Protein AF-A0A661DAG6-F1 (afdb_monomer_lite)

Sequence (109 aa):
MREVSYNAHIKHEDGKLYNHTIFYDDAALDRNKAIRESGMLAKAKLGIHHDEDLRVAFNFPTVYQYNLWLRDNPIDTDLFFNGKTEDERIGAGRRLALKNPEYVTQIRL

Radius of gyration: 18.08 Å; chains: 1; bounding box: 37×39×44 Å

pLDDT: mean 70.17, std 18.43, range [39.31, 94.94]

Structure (mmCIF, N/CA/C/O backbone):
data_AF-A0A661DAG6-F1
#
_entry.id   AF-A0A661DAG6-F1
#
loop_
_atom_site.group_PDB
_atom_site.id
_atom_site.type_symbol
_atom_site.label_atom_id
_atom_site.label_alt_id
_atom_site.label_comp_id
_atom_site.label_asym_id
_atom_site.label_entity_id
_atom_site.label_seq_id
_atom_site.pdbx_PDB_ins_code
_atom_site.Cartn_x
_atom_site.Cartn_y
_atom_site.Cartn_z
_atom_site.occupancy
_atom_site.B_iso_or_equiv
_atom_site.auth_seq_id
_atom_site.auth_comp_id
_atom_site.auth_asym_id
_atom_site.auth_atom_id
_atom_site.pdbx_PDB_model_num
ATOM 1 N N . MET A 1 1 ? 22.819 -1.497 -28.826 1.00 39.31 1 MET A N 1
ATOM 2 C CA . MET A 1 1 ? 21.549 -1.807 -28.137 1.00 39.31 1 MET A CA 1
ATOM 3 C C . MET A 1 1 ? 21.231 -3.259 -28.456 1.00 39.31 1 MET A C 1
ATOM 5 O O . MET A 1 1 ? 21.131 -3.564 -29.634 1.00 39.31 1 MET A O 1
ATOM 9 N N . ARG A 1 2 ? 21.229 -4.168 -27.472 1.00 40.62 2 ARG A N 1
ATOM 10 C CA . ARG A 1 2 ? 20.819 -5.567 -27.691 1.00 40.62 2 ARG A CA 1
ATOM 11 C C . ARG A 1 2 ? 19.312 -5.650 -27.467 1.00 40.62 2 ARG A C 1
ATOM 13 O O . ARG A 1 2 ? 18.839 -5.156 -26.448 1.00 40.62 2 ARG A O 1
ATOM 20 N N . GLU A 1 3 ? 18.586 -6.220 -28.421 1.0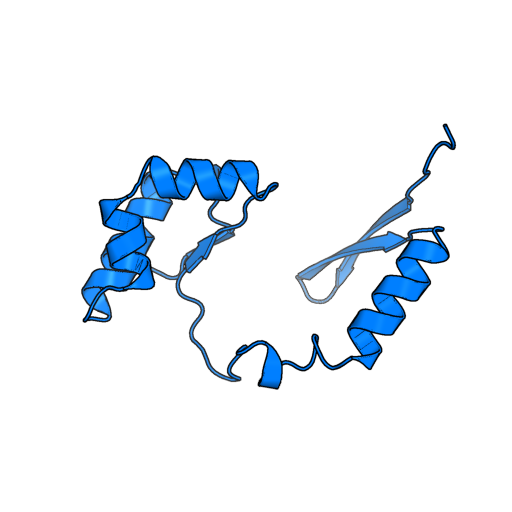0 41.88 3 GLU A N 1
ATOM 21 C CA . GLU A 1 3 ? 17.160 -6.511 -28.272 1.00 41.88 3 GLU A CA 1
ATOM 22 C C . GLU A 1 3 ? 16.977 -7.568 -27.179 1.00 41.88 3 GLU A C 1
ATOM 24 O O . GLU A 1 3 ? 17.513 -8.673 -27.268 1.00 41.88 3 GLU A O 1
ATOM 29 N N . VAL A 1 4 ? 16.252 -7.208 -26.121 1.00 42.84 4 VAL A N 1
ATOM 30 C CA . VAL A 1 4 ? 15.860 -8.140 -25.063 1.00 42.84 4 VAL A CA 1
ATOM 31 C C . VAL A 1 4 ? 14.560 -8.795 -25.512 1.00 42.84 4 VAL A C 1
ATOM 33 O O . VAL A 1 4 ? 13.508 -8.159 -25.509 1.00 42.84 4 VAL A O 1
ATOM 36 N N . SER A 1 5 ? 14.631 -10.058 -25.926 1.00 43.16 5 SER A N 1
ATOM 37 C CA . SER A 1 5 ? 13.445 -10.882 -26.156 1.00 43.16 5 SER A CA 1
ATOM 38 C C . SER A 1 5 ? 13.000 -11.498 -24.829 1.00 43.16 5 SER A C 1
ATOM 40 O O . SER A 1 5 ? 13.809 -12.068 -24.097 1.00 43.16 5 SER A O 1
ATOM 42 N N . TYR A 1 6 ? 11.716 -11.363 -24.492 1.00 45.53 6 TYR A N 1
ATOM 43 C CA . TYR A 1 6 ? 11.110 -12.051 -23.353 1.00 45.53 6 TYR A CA 1
ATOM 44 C C . TYR A 1 6 ? 9.994 -12.965 -23.854 1.00 45.53 6 TYR A C 1
ATOM 46 O O . TYR A 1 6 ? 9.166 -12.563 -24.669 1.00 45.53 6 TYR A O 1
ATOM 54 N N . ASN A 1 7 ? 9.968 -14.198 -23.350 1.00 45.28 7 ASN A N 1
ATOM 55 C CA . ASN A 1 7 ? 8.835 -15.101 -23.511 1.00 45.28 7 ASN A CA 1
ATOM 56 C C . ASN A 1 7 ? 8.022 -15.056 -22.215 1.00 45.28 7 ASN A C 1
ATOM 58 O O . ASN A 1 7 ? 8.535 -15.389 -21.143 1.00 45.28 7 ASN A O 1
ATOM 62 N N . ALA A 1 8 ? 6.774 -14.602 -22.314 1.00 47.16 8 ALA A N 1
ATOM 63 C CA . ALA A 1 8 ? 5.807 -14.644 -21.226 1.00 47.16 8 ALA A CA 1
ATOM 64 C C . ALA A 1 8 ? 4.862 -15.828 -21.456 1.00 47.16 8 ALA A C 1
ATOM 66 O O . ALA A 1 8 ? 4.142 -15.872 -22.453 1.00 47.16 8 ALA A O 1
ATOM 67 N N . HIS A 1 9 ? 4.869 -16.788 -20.536 1.00 53.06 9 HIS A N 1
ATOM 68 C CA . HIS A 1 9 ? 3.922 -17.896 -20.529 1.00 53.06 9 HIS A CA 1
ATOM 69 C C . HIS A 1 9 ? 2.917 -17.682 -19.404 1.00 53.06 9 HIS A C 1
ATOM 71 O O . HIS A 1 9 ? 3.268 -17.679 -18.223 1.00 53.06 9 HIS A O 1
ATOM 77 N N . ILE A 1 10 ? 1.652 -17.515 -19.776 1.00 49.88 10 ILE A N 1
ATOM 78 C CA . ILE A 1 10 ? 0.553 -17.438 -18.820 1.00 49.88 10 ILE A CA 1
ATOM 79 C C . ILE A 1 10 ? 0.049 -18.860 -18.576 1.00 49.88 10 ILE A C 1
ATOM 81 O O . ILE A 1 10 ? -0.426 -19.515 -19.505 1.00 49.88 10 ILE A O 1
ATOM 85 N N . LYS A 1 11 ? 0.146 -19.337 -17.332 1.00 50.62 11 LYS A N 1
ATOM 86 C CA . LYS A 1 11 ? -0.395 -20.633 -16.904 1.00 50.62 11 LYS A CA 1
ATOM 87 C C . LYS A 1 11 ? -1.481 -20.410 -15.852 1.00 50.62 11 LYS A C 1
ATOM 89 O O . LYS A 1 11 ? -1.309 -19.613 -14.934 1.00 50.62 11 LYS A O 1
ATOM 94 N N . HIS A 1 12 ? -2.588 -21.131 -15.985 1.00 42.19 12 HIS A N 1
ATOM 95 C CA . HIS A 1 12 ? -3.634 -21.201 -14.969 1.00 42.19 12 HIS A CA 1
ATOM 96 C C . HIS A 1 12 ? -3.567 -22.563 -14.279 1.00 42.19 12 HIS A C 1
ATOM 98 O O . HIS A 1 12 ? -3.591 -23.591 -14.954 1.00 42.19 12 HIS A O 1
ATOM 104 N N . GLU A 1 13 ? -3.475 -22.571 -12.952 1.00 58.97 13 GLU A N 1
ATOM 105 C CA . GLU A 1 13 ? -3.432 -23.787 -12.131 1.00 58.97 13 GLU A CA 1
ATOM 106 C C . GLU A 1 13 ? -4.123 -23.492 -10.790 1.00 58.97 13 GLU A C 1
ATOM 108 O O . GLU A 1 13 ? -3.966 -22.401 -10.246 1.00 58.97 13 GLU A O 1
ATOM 113 N N . ASP A 1 14 ? -4.963 -24.407 -10.296 1.00 53.91 14 ASP A N 1
ATOM 114 C CA . ASP A 1 14 ? -5.727 -24.265 -9.039 1.00 53.91 14 ASP A CA 1
ATOM 115 C C . ASP A 1 14 ? -6.513 -22.945 -8.881 1.00 53.91 14 ASP A C 1
ATOM 117 O O . ASP A 1 14 ? -6.600 -22.367 -7.795 1.00 53.91 14 ASP A O 1
ATOM 121 N N . GLY A 1 15 ? -7.073 -22.427 -9.981 1.00 59.41 15 GLY A N 1
ATOM 122 C CA . GLY A 1 15 ? -7.824 -21.164 -9.989 1.00 59.41 15 GLY A CA 1
ATOM 123 C C . GLY A 1 15 ? -6.959 -19.909 -9.814 1.00 59.41 15 GLY A C 1
ATOM 124 O O . GLY A 1 15 ? -7.495 -18.819 -9.623 1.00 59.41 15 GLY A O 1
ATOM 125 N N . LYS A 1 16 ? -5.631 -20.040 -9.885 1.00 43.09 16 LYS A N 1
ATOM 126 C CA . LYS A 1 16 ? -4.670 -18.938 -9.781 1.00 43.09 16 LYS A CA 1
ATOM 127 C C . LYS A 1 16 ? -3.992 -18.689 -11.130 1.00 43.09 16 LYS A C 1
ATOM 129 O O . LYS A 1 16 ? -3.711 -19.618 -11.890 1.00 43.09 16 LYS A O 1
ATOM 134 N N . LEU A 1 17 ? -3.748 -17.412 -11.422 1.00 49.88 17 LEU A N 1
ATOM 135 C CA . LEU A 1 17 ? -3.036 -16.941 -12.609 1.00 49.88 17 LEU A CA 1
ATOM 136 C C . LEU A 1 17 ? -1.541 -16.837 -12.288 1.00 49.88 17 LEU A C 1
ATOM 138 O O . LEU A 1 17 ? -1.148 -16.062 -11.416 1.00 49.88 17 LEU A O 1
ATOM 142 N N . TYR A 1 18 ? -0.711 -17.572 -13.021 1.00 39.44 18 TYR A N 1
ATOM 143 C CA . TYR A 1 18 ? 0.741 -17.512 -12.911 1.00 39.44 18 TYR A CA 1
ATOM 144 C C . TYR A 1 18 ? 1.325 -16.939 -14.200 1.00 39.44 18 TYR A C 1
ATOM 146 O O . TYR A 1 18 ? 1.143 -17.494 -15.286 1.00 39.44 18 TYR A O 1
ATOM 154 N N . ASN A 1 19 ? 2.026 -15.812 -14.082 1.00 46.47 19 ASN A N 1
ATOM 155 C CA . ASN A 1 19 ? 2.745 -15.207 -15.195 1.00 46.47 19 ASN A CA 1
ATOM 156 C C . ASN A 1 19 ? 4.225 -15.594 -15.096 1.00 46.47 19 ASN A C 1
ATOM 158 O O . ASN A 1 19 ? 4.924 -15.158 -14.182 1.00 46.47 19 ASN A O 1
ATOM 162 N N . HIS A 1 20 ? 4.681 -16.455 -16.004 1.00 43.97 20 HIS A N 1
ATOM 163 C CA . HIS A 1 20 ? 6.062 -16.916 -16.059 1.00 43.97 20 HIS A CA 1
ATOM 164 C C . HIS A 1 20 ? 6.823 -16.126 -17.120 1.00 43.97 20 HIS A C 1
ATOM 166 O O . HIS A 1 20 ? 6.661 -16.361 -18.317 1.00 43.97 20 HIS A O 1
ATOM 172 N N . THR A 1 21 ? 7.677 -15.208 -16.683 1.00 46.31 21 THR A N 1
ATOM 173 C CA . THR A 1 21 ? 8.623 -14.497 -17.547 1.00 46.31 21 THR A CA 1
ATOM 174 C C . THR A 1 21 ? 9.994 -15.158 -17.467 1.00 46.31 21 THR A C 1
ATOM 176 O O . THR A 1 21 ? 10.590 -15.249 -16.3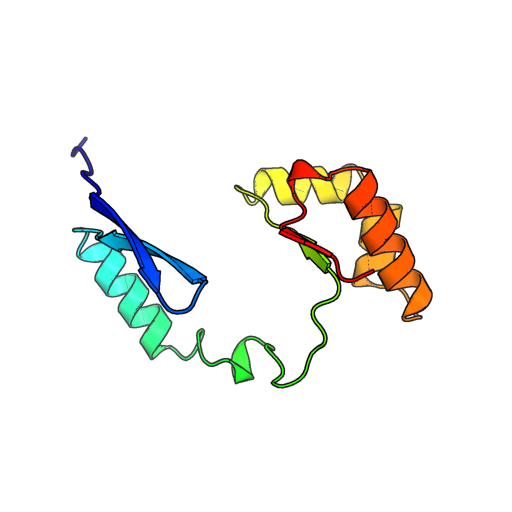94 1.00 46.31 21 THR A O 1
ATOM 179 N N . ILE A 1 22 ? 10.503 -15.626 -18.609 1.00 50.34 22 ILE A N 1
ATOM 180 C CA . ILE A 1 22 ? 11.867 -16.158 -18.724 1.00 50.34 22 ILE A CA 1
ATOM 181 C C . ILE A 1 22 ? 12.776 -15.017 -19.195 1.00 50.34 22 ILE A C 1
ATOM 183 O O . ILE A 1 22 ? 12.600 -14.506 -20.301 1.00 50.34 22 ILE A O 1
ATOM 187 N N . PHE A 1 23 ? 13.735 -14.614 -18.355 1.00 53.38 23 PHE A N 1
ATOM 188 C CA . PHE A 1 23 ? 14.761 -13.622 -18.690 1.00 53.38 23 PHE A CA 1
ATOM 189 C C . PHE A 1 23 ? 16.086 -14.328 -19.005 1.00 53.38 23 PHE A C 1
ATOM 191 O O . PHE A 1 23 ? 16.627 -15.023 -18.148 1.00 53.38 23 PHE A O 1
ATOM 198 N N . TYR A 1 24 ? 16.619 -14.125 -20.213 1.00 56.22 24 TYR A N 1
ATOM 199 C CA . TYR A 1 24 ? 17.938 -14.619 -20.641 1.00 56.22 24 TYR A CA 1
ATOM 200 C C . TYR A 1 24 ? 19.050 -13.593 -20.370 1.00 56.22 24 TYR A C 1
ATOM 202 O O . TYR A 1 24 ? 19.852 -13.287 -21.250 1.00 56.22 24 TYR A O 1
ATOM 210 N N . ASP A 1 25 ? 19.064 -13.003 -19.176 1.00 61.94 25 ASP A N 1
ATOM 211 C CA . ASP A 1 25 ? 20.102 -12.050 -18.778 1.00 61.94 25 ASP A CA 1
ATOM 212 C C . ASP A 1 25 ? 20.877 -12.615 -17.587 1.00 61.94 25 ASP A C 1
ATOM 214 O O . ASP A 1 25 ? 20.400 -12.595 -16.449 1.00 61.94 25 ASP A O 1
ATOM 218 N N . ASP A 1 26 ? 22.070 -13.143 -17.866 1.00 60.59 26 ASP A N 1
ATOM 219 C CA . ASP A 1 26 ? 22.965 -13.748 -16.876 1.00 60.59 26 ASP A CA 1
ATOM 220 C C . ASP A 1 26 ? 23.298 -12.767 -15.738 1.00 60.59 26 ASP A C 1
ATOM 222 O O . ASP A 1 26 ? 23.368 -13.160 -14.575 1.00 60.59 26 ASP A O 1
ATOM 226 N N . ALA A 1 27 ? 23.392 -11.463 -16.031 1.00 60.47 27 ALA A N 1
ATOM 227 C CA . ALA A 1 27 ? 23.657 -10.446 -15.015 1.00 60.47 27 ALA A CA 1
ATOM 228 C C . ALA A 1 27 ? 22.446 -10.207 -14.095 1.00 60.47 27 ALA A C 1
ATOM 230 O O . ALA A 1 27 ? 22.604 -9.931 -12.900 1.00 60.47 27 ALA A O 1
ATOM 231 N N . ALA A 1 28 ? 21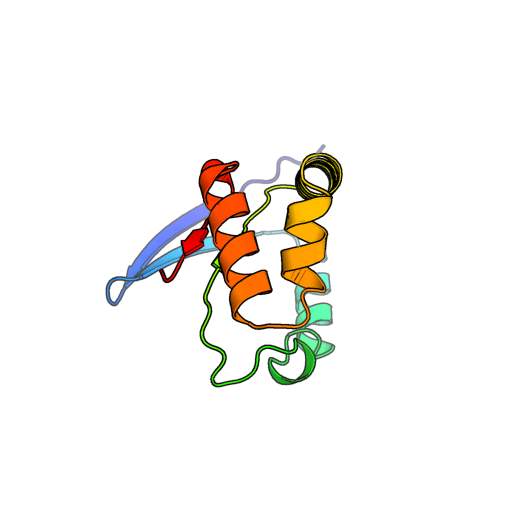.226 -10.317 -14.628 1.00 57.91 28 ALA A N 1
ATOM 232 C CA . ALA A 1 28 ? 20.005 -10.253 -13.830 1.00 57.91 28 ALA A CA 1
ATOM 233 C C . ALA A 1 28 ? 19.812 -11.534 -13.003 1.00 57.91 28 ALA A C 1
ATOM 235 O O . ALA A 1 28 ? 19.404 -11.461 -11.844 1.00 57.91 28 ALA A O 1
ATOM 236 N N . LEU A 1 29 ? 20.157 -12.695 -13.566 1.00 64.12 29 LEU A N 1
ATOM 237 C CA . LEU A 1 29 ? 20.178 -13.983 -12.870 1.00 64.12 29 LEU A CA 1
ATOM 238 C C . LEU A 1 29 ? 21.148 -13.975 -11.685 1.00 64.12 29 LEU A C 1
ATOM 240 O O . LEU A 1 29 ? 20.746 -14.359 -10.587 1.00 64.12 29 LEU A O 1
ATOM 244 N N . ASP A 1 30 ? 22.366 -13.463 -11.865 1.00 71.38 30 ASP A N 1
ATOM 245 C CA . ASP A 1 30 ? 23.358 -13.356 -10.791 1.00 71.38 30 ASP A CA 1
ATOM 246 C C . ASP A 1 30 ? 22.911 -12.402 -9.679 1.00 71.38 30 ASP A C 1
ATOM 248 O O . ASP A 1 30 ? 23.032 -12.725 -8.495 1.00 71.38 30 ASP A O 1
ATOM 252 N N . ARG A 1 31 ? 22.302 -11.259 -10.022 1.00 65.62 31 ARG A N 1
ATOM 253 C CA . ARG A 1 31 ? 21.706 -10.364 -9.014 1.00 65.62 31 ARG A CA 1
ATOM 254 C C . ARG A 1 31 ? 20.544 -11.020 -8.279 1.00 65.62 31 ARG A C 1
ATOM 256 O O . ARG A 1 31 ? 20.468 -10.918 -7.059 1.00 65.62 31 ARG A O 1
ATOM 263 N N . ASN A 1 32 ? 19.653 -11.709 -8.987 1.00 64.62 32 ASN A N 1
ATOM 264 C CA . ASN A 1 32 ? 18.523 -12.408 -8.374 1.00 64.62 32 ASN A CA 1
ATOM 265 C C . ASN A 1 32 ? 18.995 -13.534 -7.451 1.00 64.62 32 ASN A C 1
ATOM 267 O O . ASN A 1 32 ? 18.429 -13.736 -6.374 1.00 64.62 32 ASN A O 1
ATOM 271 N N . LYS A 1 33 ? 20.058 -14.239 -7.842 1.00 71.25 33 LYS A N 1
ATOM 272 C CA . LYS A 1 33 ? 20.711 -15.256 -7.023 1.00 71.25 33 LYS A CA 1
ATOM 273 C C . LYS A 1 33 ? 21.337 -14.637 -5.774 1.00 71.25 33 LYS A C 1
ATOM 275 O O . LYS A 1 33 ? 21.035 -15.103 -4.680 1.00 71.25 33 LYS A O 1
ATOM 280 N N . ALA A 1 34 ? 22.066 -13.529 -5.906 1.00 72.69 34 ALA A N 1
ATOM 281 C CA . ALA A 1 34 ? 22.613 -12.785 -4.771 1.00 72.69 34 ALA A CA 1
ATOM 282 C C . ALA A 1 34 ? 21.516 -12.278 -3.813 1.00 72.69 34 ALA A C 1
ATOM 284 O O . ALA A 1 34 ? 21.641 -12.409 -2.597 1.00 72.69 34 ALA A O 1
ATOM 285 N N . ILE A 1 35 ? 20.395 -11.764 -4.333 1.00 63.44 35 ILE A N 1
ATOM 286 C CA . ILE A 1 35 ? 19.236 -11.337 -3.530 1.00 63.44 35 ILE A CA 1
ATOM 287 C C . ILE A 1 35 ? 18.613 -12.530 -2.794 1.00 63.44 35 ILE A C 1
ATOM 289 O O . ILE A 1 35 ? 18.302 -12.434 -1.605 1.00 63.44 35 ILE A O 1
ATOM 293 N N . ARG A 1 36 ? 18.467 -13.677 -3.461 1.00 62.62 36 ARG A N 1
ATOM 294 C CA . ARG A 1 36 ? 17.943 -14.905 -2.851 1.00 62.62 36 ARG A CA 1
ATOM 295 C C . ARG A 1 36 ? 18.866 -15.437 -1.753 1.00 62.62 36 ARG A C 1
ATOM 297 O O . ARG A 1 36 ? 18.384 -15.786 -0.679 1.00 62.62 36 ARG A O 1
ATOM 304 N N . GLU A 1 37 ? 20.170 -15.462 -2.006 1.00 73.38 37 GLU A N 1
ATOM 305 C CA . GLU A 1 37 ? 21.198 -15.934 -1.070 1.00 73.38 37 GLU A CA 1
ATOM 306 C C . GLU A 1 37 ? 21.409 -14.974 0.109 1.00 73.38 37 GLU A C 1
ATOM 308 O O . GLU A 1 37 ? 21.687 -15.420 1.218 1.00 73.38 37 GLU A O 1
ATOM 313 N N . SER A 1 38 ? 21.181 -13.669 -0.076 1.00 70.06 38 SER A N 1
ATOM 314 C CA . SER A 1 38 ? 21.289 -12.668 0.998 1.00 70.06 38 SER A CA 1
ATOM 315 C C . SER A 1 38 ? 20.260 -12.845 2.128 1.00 70.06 38 SER A C 1
ATOM 317 O O . SER A 1 38 ? 20.338 -12.189 3.171 1.00 70.06 38 SER A O 1
ATOM 319 N N . GLY A 1 39 ? 19.250 -13.700 1.929 1.00 57.03 39 GLY A N 1
ATOM 320 C CA . GLY A 1 39 ? 18.132 -13.847 2.855 1.00 57.03 39 GLY A CA 1
ATOM 321 C C . GLY A 1 39 ? 17.228 -12.613 2.901 1.00 57.03 39 GLY A C 1
ATOM 322 O O . GLY A 1 39 ? 16.352 -12.544 3.756 1.00 57.03 39 GLY A O 1
ATOM 323 N N . MET A 1 40 ? 17.400 -11.655 1.986 1.00 59.38 40 MET A N 1
ATOM 324 C CA . MET A 1 40 ? 16.514 -10.501 1.831 1.00 59.38 40 MET A CA 1
ATOM 325 C C . MET A 1 40 ? 15.093 -10.931 1.444 1.00 59.38 40 MET A C 1
ATOM 327 O O . MET A 1 40 ? 14.147 -10.247 1.793 1.00 59.38 40 MET A O 1
ATOM 331 N N . LEU A 1 41 ? 14.926 -12.096 0.804 1.00 55.31 41 LEU A N 1
ATOM 332 C CA . LEU A 1 41 ? 13.620 -12.715 0.535 1.00 55.31 41 LEU A CA 1
ATOM 333 C C . LEU A 1 41 ? 13.113 -13.626 1.668 1.00 55.31 41 LEU A C 1
ATOM 335 O O . LEU A 1 41 ? 12.064 -14.258 1.533 1.00 55.31 41 LEU A O 1
ATOM 339 N N . ALA A 1 42 ? 13.846 -13.741 2.780 1.00 52.19 42 ALA A N 1
ATOM 340 C CA . ALA A 1 42 ? 13.358 -14.482 3.933 1.00 52.19 42 ALA A CA 1
ATOM 341 C C . ALA A 1 42 ? 12.145 -13.737 4.501 1.00 52.19 42 ALA A C 1
ATOM 343 O O . ALA A 1 42 ? 12.277 -12.618 4.991 1.00 52.19 42 ALA A O 1
ATOM 344 N N . LYS A 1 43 ? 10.966 -14.367 4.451 1.00 49.41 43 LYS A N 1
ATOM 345 C CA . LYS A 1 43 ? 9.686 -13.784 4.896 1.00 49.41 43 LYS A CA 1
ATOM 346 C C . LYS A 1 43 ? 9.766 -13.132 6.282 1.00 49.41 43 LYS A C 1
ATOM 348 O O . LYS A 1 43 ? 9.240 -12.043 6.474 1.00 49.41 43 LYS A O 1
ATOM 353 N N . ALA A 1 44 ? 10.518 -13.751 7.197 1.00 46.50 44 ALA A N 1
ATOM 354 C CA . ALA A 1 44 ? 10.772 -13.239 8.544 1.00 46.50 44 ALA A CA 1
ATOM 355 C C . ALA A 1 44 ? 11.563 -11.913 8.579 1.00 46.50 44 ALA A C 1
ATOM 357 O O . ALA A 1 44 ? 11.372 -11.122 9.494 1.00 46.50 44 ALA A O 1
ATOM 358 N N . LYS A 1 45 ? 12.442 -11.655 7.598 1.00 45.66 45 LYS A N 1
ATOM 359 C CA . LYS A 1 45 ? 13.189 -10.390 7.450 1.00 45.66 45 LYS A CA 1
ATOM 360 C C . LYS A 1 45 ? 12.438 -9.343 6.627 1.00 45.66 45 LYS A C 1
ATOM 362 O O . LYS A 1 45 ? 12.701 -8.158 6.785 1.00 45.66 45 LYS A O 1
ATOM 367 N N . LEU A 1 46 ? 11.515 -9.774 5.768 1.00 48.06 46 LEU A N 1
ATOM 368 C CA . LEU A 1 46 ? 10.645 -8.892 4.985 1.00 48.06 46 LEU A CA 1
ATOM 369 C C . LEU A 1 46 ? 9.476 -8.312 5.795 1.00 48.06 46 LEU A C 1
ATOM 371 O O . LEU A 1 46 ? 8.677 -7.574 5.230 1.00 48.06 46 LEU A O 1
ATOM 375 N N . GLY A 1 47 ? 9.339 -8.667 7.078 1.00 48.78 47 GLY A N 1
ATOM 376 C CA . GLY A 1 47 ? 8.178 -8.270 7.878 1.00 48.78 47 GLY A CA 1
ATOM 377 C C . GLY A 1 47 ? 6.866 -8.833 7.329 1.00 48.78 47 GLY A C 1
ATOM 378 O O . GLY A 1 47 ? 5.806 -8.302 7.618 1.00 48.78 47 GLY A O 1
ATOM 379 N N . ILE A 1 48 ? 6.914 -9.896 6.516 1.00 48.44 48 ILE A N 1
ATOM 380 C CA . ILE A 1 48 ? 5.702 -10.573 6.049 1.00 48.44 48 ILE A CA 1
ATOM 381 C C . ILE A 1 48 ? 5.327 -11.551 7.157 1.00 48.44 48 ILE A C 1
ATOM 383 O O . ILE A 1 48 ? 5.758 -12.709 7.177 1.00 48.44 48 ILE A O 1
ATOM 387 N N . HIS A 1 49 ? 4.616 -11.016 8.144 1.00 50.44 49 HIS A N 1
ATOM 388 C CA . HIS A 1 49 ? 4.135 -11.737 9.309 1.00 50.44 49 HIS A CA 1
ATOM 389 C C . HIS A 1 49 ? 3.128 -12.814 8.868 1.00 50.44 49 HIS A C 1
ATOM 391 O O . HIS A 1 49 ? 2.306 -12.597 7.981 1.00 50.44 49 HIS A O 1
ATOM 397 N N . HIS A 1 50 ? 3.232 -14.010 9.454 1.00 44.88 50 HIS A N 1
ATOM 398 C CA . HIS A 1 50 ? 2.582 -15.233 8.961 1.00 44.88 50 HIS A CA 1
ATOM 399 C C . HIS A 1 50 ? 1.036 -15.217 8.991 1.00 44.88 50 HIS A C 1
ATOM 401 O O . HIS A 1 50 ? 0.443 -16.078 8.348 1.00 44.88 50 HIS A O 1
ATOM 407 N N . ASP A 1 51 ? 0.416 -14.227 9.648 1.00 52.12 51 ASP A N 1
ATOM 408 C CA . ASP A 1 51 ? -1.036 -14.111 9.865 1.00 52.12 51 ASP A CA 1
ATOM 409 C C . ASP A 1 51 ? -1.571 -12.670 9.702 1.00 52.12 51 ASP A C 1
ATOM 411 O O . ASP A 1 51 ? -2.631 -12.330 10.230 1.00 52.12 51 ASP A O 1
ATOM 415 N N . GLU A 1 52 ? -0.853 -11.779 9.009 1.00 51.50 52 GLU A N 1
ATOM 416 C CA . GLU A 1 52 ? -1.366 -10.421 8.797 1.00 51.50 52 GLU A CA 1
ATOM 417 C C . GLU A 1 52 ? -2.545 -10.410 7.817 1.00 51.50 52 GLU A C 1
ATOM 419 O O . GLU A 1 52 ? -2.446 -10.824 6.659 1.00 51.50 52 GLU A O 1
ATOM 424 N N . ASP A 1 53 ? -3.684 -9.912 8.300 1.00 59.53 53 ASP A N 1
ATOM 425 C CA . ASP A 1 53 ? -4.863 -9.645 7.486 1.00 59.53 53 ASP A CA 1
ATOM 426 C C . ASP A 1 53 ? -4.533 -8.519 6.498 1.00 59.53 53 ASP A C 1
ATOM 428 O O . ASP A 1 53 ? -4.461 -7.343 6.860 1.00 59.53 53 ASP A O 1
ATOM 432 N N . LEU A 1 54 ? -4.276 -8.885 5.240 1.00 66.25 54 LEU A N 1
ATOM 433 C CA . LEU A 1 54 ? -3.988 -7.932 4.174 1.00 66.25 54 LEU A CA 1
ATOM 434 C C . LEU A 1 54 ? -5.259 -7.135 3.841 1.00 66.25 54 LEU A C 1
ATOM 436 O O . LEU A 1 54 ? -6.108 -7.576 3.060 1.00 66.25 54 LEU A O 1
ATOM 440 N N . ARG A 1 55 ? -5.386 -5.949 4.442 1.00 69.81 55 ARG A N 1
ATOM 441 C CA . ARG A 1 55 ? -6.599 -5.122 4.324 1.00 69.81 55 ARG A CA 1
ATOM 442 C C . ARG A 1 55 ? -6.619 -4.255 3.076 1.00 69.81 55 ARG A C 1
ATOM 444 O O . ARG A 1 55 ? -7.673 -4.089 2.467 1.00 69.81 55 ARG A O 1
ATOM 451 N N . VAL A 1 56 ? -5.467 -3.718 2.677 1.00 75.06 56 VAL A N 1
ATOM 452 C CA . VAL A 1 56 ? -5.327 -2.883 1.478 1.00 75.06 56 VAL A CA 1
ATOM 453 C C . VAL A 1 56 ? -3.961 -3.125 0.842 1.00 75.06 56 VAL A C 1
ATOM 455 O O . VAL A 1 56 ? -2.949 -3.115 1.538 1.00 75.06 56 VAL A O 1
ATOM 458 N N . ALA A 1 57 ? -3.931 -3.309 -0.477 1.00 83.12 57 ALA A N 1
ATOM 459 C CA . ALA A 1 57 ? -2.705 -3.405 -1.259 1.00 83.12 57 ALA A CA 1
ATOM 460 C C . ALA A 1 57 ? -2.730 -2.413 -2.423 1.00 83.12 57 ALA A C 1
ATOM 462 O O . ALA A 1 57 ? -3.609 -2.474 -3.291 1.00 83.12 57 ALA A O 1
ATOM 463 N N . PHE A 1 58 ? -1.732 -1.530 -2.455 1.00 84.25 58 PHE A N 1
ATOM 464 C CA . PHE A 1 58 ? -1.505 -0.599 -3.553 1.00 84.25 58 PHE A CA 1
ATOM 465 C C . PHE A 1 58 ? -0.326 -1.066 -4.406 1.00 84.25 58 PHE A C 1
ATOM 467 O O . PHE A 1 58 ? 0.716 -1.452 -3.878 1.00 84.25 58 PHE A O 1
ATOM 474 N N . ASN A 1 59 ? -0.484 -1.019 -5.722 1.00 87.81 59 ASN A N 1
ATOM 475 C CA . ASN A 1 59 ? 0.537 -1.361 -6.693 1.00 87.81 59 ASN A CA 1
ATOM 476 C C . ASN A 1 59 ? 0.817 -0.158 -7.590 1.00 87.81 59 ASN A C 1
ATOM 478 O O . ASN A 1 59 ? -0.075 0.341 -8.275 1.00 87.81 59 ASN A O 1
ATOM 482 N N . PHE A 1 60 ? 2.075 0.272 -7.606 1.00 86.94 60 PHE A N 1
ATOM 483 C CA . PHE A 1 60 ? 2.542 1.390 -8.414 1.00 86.94 60 PHE A CA 1
ATOM 484 C C . PHE A 1 60 ? 3.555 0.879 -9.442 1.00 86.94 60 PHE A C 1
ATOM 486 O O . PHE A 1 60 ? 4.537 0.246 -9.050 1.00 86.94 60 PHE A O 1
ATOM 493 N N . PRO A 1 61 ? 3.382 1.179 -10.743 1.00 84.19 61 PRO A N 1
ATOM 494 C CA . PRO A 1 61 ? 4.319 0.733 -11.776 1.00 84.19 61 PRO A CA 1
ATOM 495 C C . PRO A 1 61 ? 5.735 1.298 -11.608 1.00 84.19 61 PRO A C 1
ATOM 497 O O . PRO A 1 61 ? 6.708 0.679 -12.034 1.00 84.19 61 PRO A O 1
ATOM 500 N N . THR A 1 62 ? 5.863 2.485 -11.007 1.00 87.94 62 THR A N 1
ATOM 501 C CA . THR A 1 62 ? 7.151 3.149 -10.782 1.00 87.94 62 THR A CA 1
ATOM 502 C C . THR A 1 62 ? 7.210 3.833 -9.418 1.00 87.94 62 THR A C 1
ATOM 504 O O . THR A 1 62 ? 6.204 4.316 -8.895 1.00 87.94 62 THR A O 1
ATOM 507 N N . VAL A 1 63 ? 8.426 3.971 -8.877 1.00 85.94 63 VAL A N 1
ATOM 508 C CA . VAL A 1 63 ? 8.691 4.741 -7.645 1.00 85.94 63 VAL A CA 1
ATOM 509 C C . VAL A 1 63 ? 8.294 6.214 -7.805 1.00 85.94 63 VAL A C 1
ATOM 511 O O . VAL A 1 63 ? 7.854 6.853 -6.854 1.00 85.94 63 VAL A O 1
ATOM 514 N N . TYR A 1 64 ? 8.405 6.758 -9.019 1.00 87.62 64 TYR A N 1
ATOM 515 C CA . TYR A 1 64 ? 7.985 8.125 -9.311 1.00 87.62 64 TYR A CA 1
ATOM 516 C C . TYR A 1 64 ? 6.477 8.319 -9.102 1.00 87.62 64 TYR A C 1
ATOM 518 O O . TYR A 1 64 ? 6.078 9.257 -8.416 1.00 87.62 64 TYR A O 1
ATOM 526 N N . GLN A 1 65 ? 5.648 7.408 -9.623 1.00 86.25 65 GLN A N 1
ATOM 527 C CA . GLN A 1 65 ? 4.193 7.453 -9.428 1.00 86.25 65 GLN A CA 1
ATOM 528 C C . GLN A 1 65 ? 3.804 7.284 -7.959 1.00 86.25 65 GLN A C 1
ATOM 530 O O . GLN A 1 65 ? 2.927 7.998 -7.487 1.00 86.25 65 GLN A O 1
ATOM 535 N N . TYR A 1 66 ? 4.499 6.413 -7.222 1.00 89.88 66 TYR A N 1
ATOM 536 C CA . TYR A 1 66 ? 4.313 6.290 -5.776 1.00 89.88 66 TYR A CA 1
ATOM 537 C C . TYR A 1 66 ? 4.591 7.615 -5.045 1.00 89.88 66 TYR A C 1
ATOM 539 O O . TYR A 1 66 ? 3.775 8.073 -4.249 1.00 89.88 66 TYR A O 1
ATOM 547 N N . ASN A 1 67 ? 5.704 8.282 -5.360 1.00 91.00 67 ASN A N 1
ATOM 548 C CA . ASN A 1 67 ? 6.059 9.556 -4.730 1.00 91.00 67 ASN A CA 1
ATOM 549 C C . ASN A 1 67 ? 5.095 10.694 -5.096 1.00 91.00 67 ASN A C 1
ATOM 551 O O . ASN A 1 67 ? 4.791 11.531 -4.246 1.00 91.00 67 ASN A O 1
ATOM 555 N N . LEU A 1 68 ? 4.605 10.732 -6.340 1.00 92.25 68 LEU A N 1
ATOM 556 C CA . LEU A 1 68 ? 3.545 11.662 -6.738 1.00 92.25 68 LEU A CA 1
ATOM 557 C C . LEU A 1 68 ? 2.271 11.406 -5.934 1.00 92.25 68 LEU A C 1
ATOM 559 O O . LEU A 1 68 ? 1.729 12.330 -5.340 1.00 92.25 68 LEU A O 1
ATOM 563 N N . TRP A 1 69 ? 1.848 10.146 -5.841 1.00 93.12 69 TRP A N 1
ATOM 564 C CA . TRP A 1 69 ? 0.662 9.752 -5.091 1.00 93.12 69 TRP A CA 1
ATOM 565 C C . TRP A 1 69 ? 0.741 10.131 -3.604 1.00 93.12 69 TRP A C 1
ATOM 567 O O . TRP A 1 69 ? -0.236 10.660 -3.067 1.00 93.12 69 TRP A O 1
ATOM 577 N N . LEU A 1 70 ? 1.904 9.939 -2.963 1.00 92.81 70 LEU A N 1
ATOM 578 C CA . LEU A 1 70 ? 2.162 10.390 -1.589 1.00 92.81 70 LEU A CA 1
ATOM 579 C C . LEU A 1 70 ? 1.990 11.904 -1.443 1.00 92.81 70 LEU A C 1
ATOM 581 O O . LEU A 1 70 ? 1.297 12.378 -0.543 1.00 92.81 70 LEU A O 1
ATOM 585 N N . ARG A 1 71 ? 2.609 12.666 -2.350 1.00 94.12 71 ARG A N 1
ATOM 586 C CA . ARG A 1 71 ? 2.578 14.132 -2.334 1.00 94.12 71 ARG A CA 1
ATOM 587 C C . ARG A 1 71 ? 1.179 14.686 -2.589 1.00 94.12 71 ARG A C 1
ATOM 589 O O . ARG A 1 71 ? 0.814 15.693 -1.990 1.00 94.12 71 ARG A O 1
ATOM 596 N N . ASP A 1 72 ? 0.419 14.048 -3.471 1.00 94.62 72 ASP A N 1
ATOM 597 C CA . ASP A 1 72 ? -0.904 14.512 -3.883 1.00 94.62 72 ASP A CA 1
ATOM 598 C C . ASP A 1 72 ? -1.996 14.106 -2.862 1.00 94.62 72 ASP A C 1
ATOM 600 O O . ASP A 1 72 ? -3.070 14.707 -2.825 1.00 94.62 72 ASP A O 1
ATOM 604 N N . ASN A 1 73 ? -1.711 13.146 -1.967 1.00 93.81 73 ASN A N 1
ATOM 605 C CA . ASN A 1 73 ? -2.613 12.691 -0.899 1.00 93.81 73 ASN A CA 1
ATOM 606 C C . ASN A 1 73 ? -1.967 12.759 0.506 1.00 93.81 73 ASN A C 1
ATOM 608 O O . ASN A 1 73 ? -1.967 11.759 1.229 1.00 93.81 73 ASN A O 1
ATOM 612 N N . PRO A 1 74 ? -1.435 13.911 0.953 1.00 94.25 74 PRO A N 1
ATOM 613 C CA . PRO A 1 74 ? -0.543 13.963 2.114 1.00 94.25 74 PRO A CA 1
ATOM 614 C C . PRO A 1 74 ? -1.242 13.616 3.437 1.00 94.25 74 PRO A C 1
ATOM 616 O O . PRO A 1 74 ? -0.669 12.930 4.272 1.00 94.25 74 PRO A O 1
ATOM 619 N N . ILE A 1 75 ? -2.500 14.036 3.619 1.00 94.94 75 ILE A N 1
ATOM 620 C CA . ILE A 1 75 ? -3.266 13.768 4.851 1.00 94.94 75 ILE A CA 1
ATOM 621 C C . ILE A 1 75 ? -3.632 12.286 4.953 1.00 94.94 75 ILE A C 1
ATOM 623 O O . ILE A 1 75 ? -3.490 11.671 6.005 1.00 94.94 75 ILE A O 1
ATOM 627 N N . ASP A 1 76 ? -4.130 11.708 3.860 1.00 93.31 76 ASP A N 1
ATOM 628 C CA . ASP A 1 76 ? -4.587 10.322 3.878 1.00 93.31 76 ASP A CA 1
ATOM 629 C C . ASP A 1 76 ? -3.413 9.345 3.925 1.00 93.31 76 ASP A C 1
ATOM 631 O O . ASP A 1 76 ? -3.516 8.310 4.572 1.00 93.31 76 ASP A O 1
ATOM 635 N N . THR A 1 77 ? -2.286 9.666 3.289 1.00 92.62 77 THR A N 1
ATOM 636 C CA . THR A 1 77 ? -1.088 8.822 3.369 1.00 92.62 77 THR A CA 1
ATOM 637 C C . THR A 1 77 ? -0.444 8.896 4.748 1.00 92.62 77 THR A C 1
ATOM 639 O O . THR A 1 77 ? -0.106 7.849 5.296 1.00 92.62 77 THR A O 1
ATOM 642 N N . ASP A 1 78 ? -0.384 10.076 5.373 1.00 93.19 78 ASP A N 1
ATOM 643 C CA . ASP A 1 78 ? 0.044 10.197 6.770 1.00 93.19 78 ASP A CA 1
ATOM 644 C C . ASP A 1 78 ? -0.865 9.395 7.712 1.00 93.19 78 ASP A C 1
ATOM 646 O O . ASP A 1 78 ? -0.380 8.573 8.484 1.00 93.19 78 ASP A O 1
ATOM 650 N N . LEU A 1 79 ? -2.189 9.525 7.589 1.00 91.94 79 LEU A N 1
ATOM 651 C CA . LEU A 1 79 ? -3.126 8.735 8.395 1.00 91.94 79 LEU A CA 1
ATOM 652 C C . LEU A 1 79 ? -3.020 7.229 8.131 1.00 91.94 79 LEU A C 1
ATOM 654 O O . LEU A 1 79 ? -3.177 6.446 9.062 1.00 91.94 79 LEU A O 1
ATOM 658 N N . PHE A 1 80 ? -2.760 6.807 6.892 1.00 89.56 80 PHE A N 1
ATOM 659 C CA . PHE A 1 80 ? -2.630 5.393 6.537 1.00 89.56 80 PHE A CA 1
ATOM 660 C C . PHE A 1 80 ? -1.384 4.751 7.162 1.00 89.56 80 PHE A C 1
ATOM 662 O O . PHE A 1 80 ? -1.474 3.647 7.700 1.00 89.56 80 PHE A O 1
ATOM 669 N N . PHE A 1 81 ? -0.241 5.444 7.136 1.00 87.25 81 PHE A N 1
ATOM 670 C CA . PHE A 1 81 ? 1.024 4.913 7.657 1.00 87.25 81 PHE A CA 1
ATOM 671 C C . PHE A 1 81 ? 1.239 5.194 9.151 1.00 87.25 81 PHE A C 1
ATOM 673 O O . PHE A 1 81 ? 1.764 4.338 9.861 1.00 87.25 81 PHE A O 1
ATOM 680 N N . ASN A 1 82 ? 0.806 6.360 9.637 1.00 89.56 82 ASN A N 1
ATOM 681 C CA . ASN A 1 82 ? 1.114 6.880 10.974 1.00 89.56 82 ASN A CA 1
ATOM 682 C C . ASN A 1 82 ? -0.123 7.061 11.876 1.00 89.56 82 ASN A C 1
ATOM 684 O O . ASN A 1 82 ? 0.014 7.535 13.007 1.00 89.56 82 ASN A O 1
ATOM 688 N N . GLY A 1 83 ? -1.326 6.704 11.409 1.00 87.75 83 GLY A N 1
ATOM 689 C CA . GLY A 1 83 ? -2.553 6.769 12.209 1.00 87.75 83 GLY A CA 1
ATOM 690 C C . GLY A 1 83 ? -2.425 5.998 13.527 1.00 87.75 83 GLY A C 1
ATOM 691 O O . GLY A 1 83 ? -1.837 4.914 13.577 1.00 87.75 83 GLY A O 1
ATOM 692 N N . LYS A 1 84 ? -2.970 6.560 14.611 1.00 87.75 84 LYS A N 1
ATOM 693 C CA . LYS A 1 84 ? -2.815 6.014 15.971 1.00 87.75 84 LYS A CA 1
ATOM 694 C C . LYS A 1 84 ? -3.737 4.832 16.217 1.00 87.75 84 LYS A C 1
ATOM 696 O O . LYS A 1 84 ? -3.425 3.959 17.024 1.00 87.75 84 LYS A O 1
ATOM 701 N N . THR A 1 85 ? -4.878 4.829 15.541 1.00 87.31 85 THR A N 1
ATOM 702 C CA . THR A 1 85 ? -5.884 3.778 15.637 1.00 87.31 85 THR A CA 1
ATOM 703 C C . THR A 1 85 ? -5.983 2.989 14.340 1.00 87.31 85 THR A C 1
ATOM 705 O O . THR A 1 85 ? -5.608 3.432 13.252 1.00 87.31 85 THR A O 1
ATOM 708 N N . GLU A 1 86 ? -6.497 1.774 14.457 1.00 82.81 86 GLU A N 1
ATOM 709 C CA . GLU A 1 86 ? -6.786 0.923 13.311 1.00 82.81 86 GLU A CA 1
ATOM 710 C C . GLU A 1 86 ? -7.869 1.528 12.405 1.00 82.81 86 GLU A C 1
ATOM 712 O O . GLU A 1 86 ? -7.698 1.548 11.187 1.00 82.81 86 GLU A O 1
ATOM 717 N N . ASP A 1 87 ? -8.911 2.118 12.993 1.00 85.75 87 ASP A N 1
ATOM 718 C CA . ASP A 1 87 ? -10.001 2.771 12.262 1.00 85.75 87 ASP A CA 1
ATOM 719 C C . ASP A 1 87 ? -9.521 3.968 11.432 1.00 85.75 87 ASP A C 1
ATOM 721 O O . ASP A 1 87 ? -9.951 4.142 10.290 1.00 85.75 87 ASP A O 1
ATOM 725 N N . GLU A 1 88 ? -8.592 4.772 11.960 1.00 86.75 88 GLU A N 1
ATOM 726 C CA . GLU A 1 88 ? -7.969 5.872 11.214 1.00 86.75 88 GLU A CA 1
ATOM 727 C C . GLU A 1 88 ? -7.210 5.355 9.991 1.00 86.75 88 GLU A C 1
ATOM 729 O O . GLU A 1 88 ? -7.416 5.857 8.880 1.00 86.75 88 GLU A O 1
ATOM 734 N N . ARG A 1 89 ? -6.378 4.322 10.182 1.00 86.88 89 ARG A N 1
ATOM 735 C CA . ARG A 1 89 ? -5.568 3.728 9.110 1.00 86.88 89 ARG A CA 1
ATOM 736 C C . ARG A 1 89 ? -6.445 3.082 8.041 1.00 86.88 89 ARG A C 1
ATOM 738 O O . ARG A 1 89 ? -6.244 3.320 6.852 1.00 86.88 89 ARG A O 1
ATOM 745 N N . ILE A 1 90 ? -7.472 2.328 8.431 1.00 85.56 90 ILE A N 1
ATOM 746 C CA . ILE A 1 90 ? -8.404 1.684 7.490 1.00 85.56 90 ILE A CA 1
ATOM 747 C C . ILE A 1 90 ? -9.264 2.716 6.775 1.00 85.56 90 ILE A C 1
ATOM 749 O O . ILE A 1 90 ? -9.437 2.641 5.558 1.00 85.56 90 ILE A O 1
ATOM 753 N N . GLY A 1 91 ? -9.789 3.699 7.505 1.00 88.94 91 GLY A N 1
ATOM 754 C CA . GLY A 1 91 ? -10.552 4.797 6.926 1.00 88.94 91 GLY A CA 1
ATOM 755 C C . GLY A 1 91 ? -9.735 5.554 5.879 1.00 88.94 91 GLY A C 1
ATOM 756 O O . GLY A 1 91 ? -10.245 5.843 4.797 1.00 88.94 91 GLY A O 1
ATOM 757 N N . ALA A 1 92 ? -8.458 5.817 6.163 1.00 90.50 92 ALA A N 1
ATOM 758 C CA . ALA A 1 92 ? -7.533 6.425 5.214 1.00 90.50 92 ALA A CA 1
ATOM 759 C C . ALA A 1 92 ? -7.264 5.527 4.000 1.00 90.50 92 ALA A C 1
ATOM 761 O O . ALA A 1 92 ? -7.405 5.984 2.867 1.00 90.50 92 ALA A O 1
ATOM 762 N N . GLY A 1 93 ? -6.993 4.236 4.213 1.00 88.94 93 GLY A N 1
ATOM 763 C CA . GLY A 1 93 ? -6.810 3.260 3.135 1.00 88.94 93 GLY A CA 1
ATOM 764 C C . GLY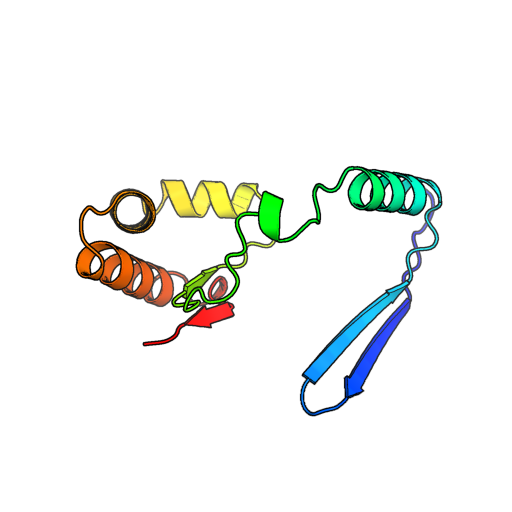 A 1 93 ? -8.018 3.182 2.195 1.00 88.94 93 GLY A C 1
ATOM 765 O O . GLY A 1 93 ? -7.856 3.187 0.977 1.00 88.94 93 GLY A O 1
ATOM 766 N N . ARG A 1 94 ? -9.241 3.218 2.742 1.00 86.75 94 ARG A N 1
ATOM 767 C CA . ARG A 1 94 ? -10.489 3.269 1.961 1.00 86.75 94 ARG A CA 1
ATOM 768 C C . ARG A 1 94 ? -10.611 4.556 1.144 1.00 86.75 94 ARG A C 1
ATOM 770 O O . ARG A 1 94 ? -10.966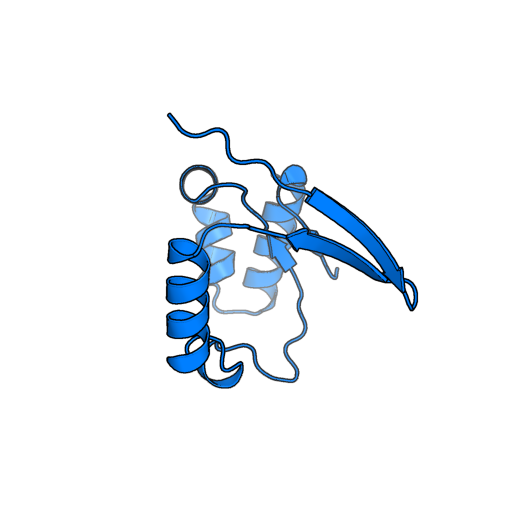 4.495 -0.030 1.00 86.75 94 ARG A O 1
ATOM 777 N N . ARG A 1 95 ? -10.300 5.722 1.724 1.00 91.06 95 ARG A N 1
ATOM 778 C CA . ARG A 1 95 ? -10.325 7.003 0.988 1.00 91.06 95 ARG A CA 1
ATOM 779 C C . ARG A 1 95 ? -9.292 7.028 -0.136 1.00 91.06 95 ARG A C 1
ATOM 781 O O . ARG A 1 95 ? -9.614 7.454 -1.240 1.00 91.06 95 ARG A O 1
ATOM 788 N N . LEU A 1 96 ? -8.085 6.530 0.123 1.00 91.25 96 LEU A N 1
ATOM 789 C CA . LEU A 1 96 ? -7.026 6.410 -0.879 1.00 91.25 96 LEU A CA 1
ATOM 790 C C . LEU A 1 96 ? -7.429 5.486 -2.029 1.00 91.25 96 LEU A C 1
ATOM 792 O O . LEU A 1 96 ? -7.194 5.833 -3.188 1.00 91.25 96 LEU A O 1
ATOM 796 N N . ALA A 1 97 ? -8.078 4.363 -1.713 1.00 88.69 97 ALA A N 1
ATOM 797 C CA . ALA A 1 97 ? -8.579 3.414 -2.698 1.00 88.69 97 ALA A CA 1
ATOM 798 C C . ALA A 1 97 ? -9.703 3.992 -3.571 1.00 88.69 97 ALA A C 1
ATOM 800 O O . ALA A 1 97 ? -9.732 3.745 -4.771 1.00 88.69 97 ALA A O 1
ATOM 801 N N . LEU A 1 98 ? -10.599 4.800 -2.994 1.00 88.50 98 LEU A N 1
ATOM 802 C CA . LEU A 1 98 ? -11.649 5.491 -3.751 1.00 88.50 98 LEU A CA 1
ATOM 803 C C . LEU A 1 98 ? -11.090 6.586 -4.666 1.00 88.50 98 LEU A C 1
ATOM 805 O O . LEU A 1 98 ? -11.626 6.810 -5.747 1.00 88.50 98 LEU A O 1
ATOM 809 N N . LYS A 1 99 ? -10.034 7.281 -4.230 1.00 89.12 99 LYS A N 1
ATOM 810 C CA . LYS A 1 99 ? -9.405 8.362 -4.998 1.00 89.12 99 LYS A CA 1
ATOM 811 C C . LYS A 1 99 ? -8.537 7.860 -6.147 1.00 89.12 99 LYS A C 1
ATOM 813 O O . LYS A 1 99 ? -8.460 8.539 -7.161 1.00 89.12 99 LYS A O 1
ATOM 818 N N . ASN A 1 100 ? -7.871 6.720 -5.963 1.00 87.19 100 ASN A N 1
ATOM 819 C CA . ASN A 1 100 ? -6.902 6.189 -6.922 1.00 87.19 100 ASN A CA 1
ATOM 820 C C . ASN A 1 100 ? -7.144 4.685 -7.162 1.00 87.19 100 ASN A C 1
ATOM 822 O O . ASN A 1 100 ? -6.287 3.855 -6.829 1.00 87.19 100 ASN A O 1
ATOM 826 N N . PRO A 1 101 ? -8.334 4.303 -7.668 1.00 86.25 101 PRO A N 1
ATOM 827 C CA . PRO A 1 101 ? -8.705 2.901 -7.852 1.00 86.25 101 PRO A CA 1
ATOM 828 C C . PRO A 1 101 ? -7.754 2.154 -8.797 1.00 86.25 101 PRO A C 1
ATOM 830 O O . PRO A 1 101 ? -7.604 0.943 -8.677 1.00 86.25 101 PRO A O 1
ATOM 833 N N . GLU A 1 102 ? -7.072 2.862 -9.698 1.00 86.19 102 GLU A N 1
ATOM 834 C CA . GLU A 1 102 ? -6.107 2.312 -10.649 1.00 86.19 102 GLU A CA 1
ATOM 835 C C . GLU A 1 102 ? -4.865 1.697 -9.992 1.00 86.19 102 GLU A C 1
ATOM 837 O O . GLU A 1 102 ? -4.225 0.832 -10.589 1.00 86.19 102 GLU A O 1
ATOM 842 N N . TYR A 1 103 ? -4.535 2.112 -8.765 1.00 86.12 103 TYR A N 1
ATOM 843 C CA . TYR A 1 103 ? -3.409 1.561 -8.012 1.00 86.12 103 TYR A CA 1
ATOM 844 C C . TYR A 1 103 ? -3.841 0.494 -7.005 1.00 86.12 103 TYR A C 1
ATOM 846 O O . TYR A 1 103 ? -2.989 -0.098 -6.353 1.00 86.12 103 TYR A O 1
ATOM 854 N N . VAL A 1 104 ? -5.135 0.214 -6.838 1.00 83.94 104 VAL A N 1
ATOM 855 C CA . VAL A 1 104 ? -5.613 -0.755 -5.840 1.00 83.94 104 VAL A CA 1
ATOM 856 C C . VAL A 1 104 ? -5.617 -2.157 -6.436 1.00 83.94 104 VAL A C 1
ATOM 858 O O . VAL A 1 104 ? 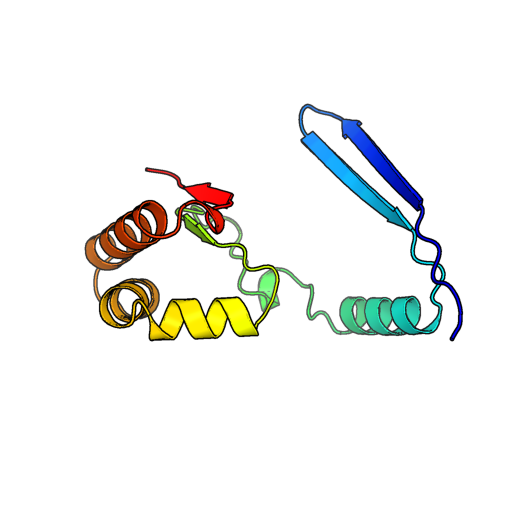-6.285 -2.424 -7.428 1.00 83.94 104 VAL A O 1
ATOM 861 N N . THR A 1 105 ? -4.902 -3.082 -5.798 1.00 79.38 105 THR A N 1
ATOM 862 C CA . THR A 1 105 ? -4.874 -4.502 -6.207 1.00 79.38 105 THR A CA 1
ATOM 863 C C . THR A 1 105 ? -5.704 -5.395 -5.304 1.00 79.38 105 THR A C 1
ATOM 865 O O . THR A 1 105 ? -6.240 -6.402 -5.758 1.00 79.38 105 THR A O 1
ATOM 868 N N . GLN A 1 106 ? -5.856 -5.016 -4.037 1.00 73.00 106 GLN A N 1
ATOM 869 C CA . GLN A 1 106 ? -6.722 -5.706 -3.096 1.00 73.00 106 GLN A CA 1
ATOM 870 C C . GLN A 1 106 ? -7.270 -4.710 -2.084 1.00 73.00 106 GLN A C 1
ATOM 872 O O . GLN A 1 106 ? -6.538 -3.871 -1.558 1.00 73.00 106 GLN A O 1
ATOM 877 N N . ILE A 1 107 ? -8.558 -4.844 -1.787 1.00 69.56 107 ILE A N 1
ATOM 878 C CA . ILE A 1 107 ? -9.188 -4.196 -0.648 1.00 69.56 107 ILE A CA 1
ATOM 879 C C . ILE A 1 107 ? -10.115 -5.203 0.019 1.00 69.56 107 ILE A C 1
ATOM 881 O O . ILE A 1 107 ? -10.979 -5.796 -0.627 1.00 69.56 107 ILE A O 1
ATOM 885 N N . ARG A 1 108 ? -9.908 -5.425 1.312 1.00 63.84 108 ARG A N 1
ATOM 886 C CA . ARG A 1 108 ? -10.835 -6.171 2.150 1.00 63.84 108 ARG A CA 1
ATOM 887 C C . ARG A 1 108 ? -11.582 -5.139 2.985 1.00 63.84 108 ARG A C 1
ATOM 889 O O . ARG A 1 108 ? -11.002 -4.531 3.884 1.00 63.84 108 ARG A O 1
ATOM 896 N N . LEU A 1 109 ? -12.815 -4.856 2.560 1.00 53.62 109 LEU A N 1
ATOM 897 C CA . LEU A 1 109 ? -13.716 -3.906 3.212 1.00 53.62 109 LEU A CA 1
ATOM 898 C C . LEU A 1 109 ? -14.210 -4.452 4.545 1.00 53.62 109 LEU A C 1
ATOM 900 O O . LEU A 1 109 ? -14.576 -5.645 4.597 1.00 53.62 109 LEU A O 1
#

Foldseek 3Di:
DDDFDWDWDWDDDPNDIDTDIDGPDVVVVVVVVVCVVVCVVVCVNVVVDPDDDCAWAFADPDPVVVVVLCVVLVVLNCQLVPNPDPCSNNVSRVVSCVVCVVGTPDHDD

Secondary structure (DSSP, 8-state):
------EEEEEEETTEEEEEEE---HHHHHHHHHHHHTTTT-TTTTT--TT----EEE--SSHHHHHHHHHHSHHHHHHHHH-SSHHHHHHHHHHHHHH-GGGEEEE--